Protein AF-A0A098EB37-F1 (afdb_monomer_lite)

Organism: NCBI:txid717931

Foldseek 3Di:
DDDPDQEAEDQDDPCVQVDDDPHHYHYPVCVVVVD

Structure (mmCIF, N/CA/C/O backbone):
data_AF-A0A098EB37-F1
#
_entry.id   AF-A0A098EB37-F1
#
loop_
_atom_site.group_PDB
_atom_site.id
_atom_site.type_symbol
_atom_site.label_atom_id
_atom_site.label_alt_id
_atom_site.label_comp_id
_atom_site.label_asym_id
_atom_site.label_entity_id
_atom_site.label_seq_id
_atom_site.pdbx_PDB_ins_code
_atom_site.Cartn_x
_atom_site.Cartn_y
_atom_site.Cartn_z
_atom_site.occupancy
_atom_site.B_iso_or_equiv
_atom_site.auth_seq_id
_atom_site.auth_comp_id
_atom_site.auth_asym_id
_atom_site.auth_atom_id
_atom_site.pdbx_PDB_model_num
ATOM 1 N N . MET A 1 1 ? 5.878 -2.436 -17.804 1.00 54.44 1 MET A N 1
ATOM 2 C CA . MET A 1 1 ? 4.578 -3.079 -17.526 1.00 54.44 1 MET A CA 1
ATOM 3 C C . MET A 1 1 ? 4.255 -2.807 -16.072 1.00 54.44 1 MET A C 1
ATOM 5 O O . MET A 1 1 ? 4.917 -3.362 -15.209 1.00 54.44 1 MET A O 1
ATOM 9 N N . GLY A 1 2 ? 3.346 -1.878 -15.805 1.00 71.88 2 GLY A N 1
ATOM 10 C CA . GLY A 1 2 ? 2.928 -1.504 -14.457 1.00 71.88 2 GLY A CA 1
ATOM 11 C C . GLY A 1 2 ? 1.524 -0.919 -14.525 1.00 71.88 2 GLY A C 1
ATOM 12 O O . GLY A 1 2 ? 1.133 -0.413 -15.575 1.00 71.88 2 GLY A O 1
ATOM 13 N N . PHE A 1 3 ? 0.764 -1.034 -13.440 1.00 78.94 3 PHE A N 1
ATOM 14 C CA . PHE A 1 3 ? -0.574 -0.459 -13.363 1.00 78.94 3 PHE A CA 1
ATOM 15 C C . PHE A 1 3 ? -0.481 1.065 -13.186 1.00 78.94 3 PHE A C 1
ATOM 17 O O . PHE A 1 3 ? 0.261 1.572 -12.334 1.00 78.94 3 PHE A O 1
ATOM 24 N N . GLU A 1 4 ? -1.232 1.808 -13.997 1.00 87.81 4 GLU A N 1
ATOM 25 C CA . GLU A 1 4 ? -1.393 3.259 -13.865 1.00 87.81 4 GLU A CA 1
ATOM 26 C C . GLU A 1 4 ? -2.447 3.575 -12.802 1.00 87.81 4 GLU A C 1
ATOM 28 O O . GLU A 1 4 ? -3.600 3.856 -13.096 1.00 87.81 4 GLU A O 1
ATOM 33 N N . VAL A 1 5 ? -2.035 3.465 -11.541 1.00 87.44 5 VAL A N 1
ATOM 34 C CA . VAL A 1 5 ? -2.807 3.895 -10.365 1.00 87.44 5 VAL A CA 1
ATOM 35 C C . VAL A 1 5 ? -2.053 4.979 -9.599 1.00 87.44 5 VAL A C 1
ATOM 37 O O . VAL A 1 5 ? -0.823 4.996 -9.651 1.00 87.44 5 VAL A O 1
ATOM 40 N N . ASP A 1 6 ? -2.750 5.859 -8.886 1.00 88.25 6 ASP A N 1
ATOM 41 C CA . ASP A 1 6 ? -2.113 6.923 -8.091 1.00 88.25 6 ASP A CA 1
ATOM 42 C C . ASP A 1 6 ? -1.519 6.392 -6.777 1.00 88.25 6 ASP A C 1
ATOM 44 O O . ASP A 1 6 ? -0.455 6.828 -6.336 1.00 88.25 6 ASP A O 1
ATOM 48 N N . ALA A 1 7 ? -2.178 5.394 -6.187 1.00 90.06 7 ALA A N 1
ATOM 49 C CA . ALA A 1 7 ? -1.761 4.714 -4.968 1.00 90.06 7 ALA A CA 1
ATOM 50 C C . ALA A 1 7 ? -2.239 3.255 -4.970 1.00 90.06 7 ALA A C 1
ATOM 52 O O . ALA A 1 7 ? -3.145 2.882 -5.723 1.00 90.06 7 ALA A O 1
ATOM 53 N N . TYR A 1 8 ? -1.639 2.436 -4.112 1.00 92.06 8 TYR A N 1
ATOM 54 C CA . TYR A 1 8 ? -2.07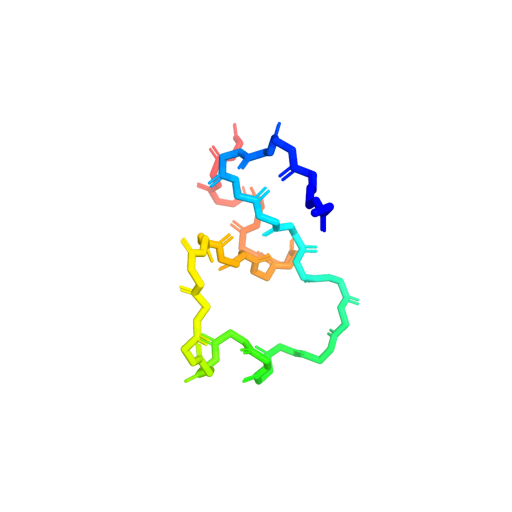3 1.069 -3.847 1.00 92.06 8 TYR A CA 1
ATOM 55 C C . TYR A 1 8 ? -2.617 0.936 -2.432 1.00 92.06 8 TYR A C 1
ATOM 57 O O . TYR A 1 8 ? -2.123 1.555 -1.493 1.00 92.06 8 TYR A O 1
ATOM 65 N N . ILE A 1 9 ? -3.596 0.050 -2.286 1.00 92.00 9 ILE A N 1
ATOM 66 C CA . ILE A 1 9 ? -4.094 -0.386 -0.988 1.00 92.00 9 ILE A CA 1
ATOM 67 C C . ILE A 1 9 ? -3.371 -1.678 -0.610 1.00 92.00 9 ILE A C 1
ATOM 69 O O . ILE A 1 9 ? -3.457 -2.681 -1.321 1.00 92.00 9 ILE A O 1
ATOM 73 N N . ASN A 1 10 ? -2.681 -1.659 0.523 1.00 92.19 10 ASN A N 1
ATOM 74 C CA . ASN A 1 10 ? -2.061 -2.825 1.118 1.00 92.19 10 ASN A CA 1
ATOM 75 C C . ASN A 1 10 ? -3.052 -3.541 2.036 1.00 92.19 10 ASN A C 1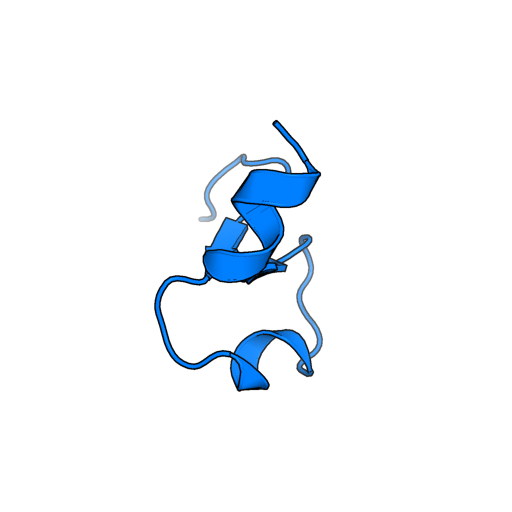
ATOM 77 O O . ASN A 1 10 ? -3.304 -3.129 3.167 1.00 92.19 10 ASN A O 1
ATOM 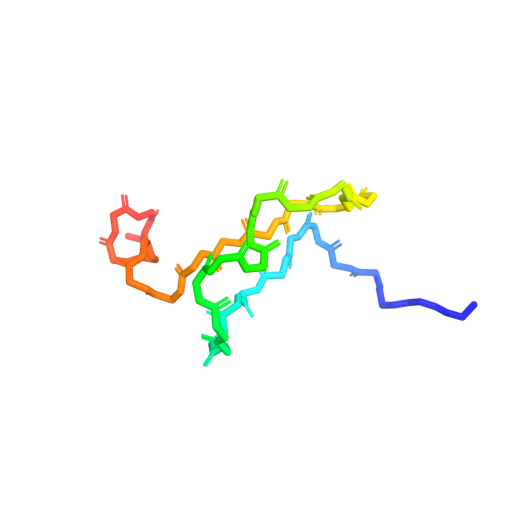81 N N . THR A 1 11 ? -3.583 -4.657 1.547 1.00 92.75 11 THR A N 1
ATOM 82 C CA . THR A 1 11 ? -4.369 -5.603 2.351 1.00 92.75 11 THR A CA 1
ATOM 83 C C . THR A 1 11 ? -3.522 -6.772 2.869 1.00 92.75 11 THR A C 1
ATOM 85 O O . THR A 1 11 ? -4.074 -7.748 3.374 1.00 92.75 11 THR A O 1
ATOM 88 N N . ALA A 1 12 ? -2.202 -6.736 2.662 1.00 90.62 12 ALA A N 1
ATOM 89 C CA . ALA A 1 12 ? -1.267 -7.764 3.102 1.00 90.62 12 ALA A CA 1
ATOM 90 C C . ALA A 1 12 ? -0.620 -7.359 4.443 1.00 90.62 12 ALA A C 1
ATOM 92 O O . ALA A 1 12 ? -1.288 -6.839 5.332 1.00 90.62 12 ALA A O 1
ATOM 93 N N . CYS A 1 13 ? 0.672 -7.645 4.638 1.00 92.12 13 CYS A N 1
ATOM 94 C CA . CYS A 1 13 ? 1.369 -7.296 5.875 1.00 92.12 13 CYS A CA 1
ATOM 95 C C . CYS A 1 13 ? 1.557 -5.777 5.976 1.00 92.12 13 CYS A C 1
ATOM 97 O O . CYS A 1 13 ? 2.148 -5.174 5.083 1.00 92.12 13 CYS A O 1
ATOM 99 N N . SER A 1 14 ? 1.123 -5.171 7.082 1.00 90.06 14 SER A N 1
ATOM 100 C CA . SER A 1 14 ? 1.191 -3.718 7.302 1.00 90.06 14 SER A CA 1
ATOM 101 C C . SER A 1 14 ? 2.611 -3.148 7.260 1.00 90.06 14 SER A C 1
ATOM 103 O O . SER A 1 14 ? 2.807 -2.004 6.856 1.00 90.06 14 SER A O 1
ATOM 105 N N . ARG A 1 15 ? 3.614 -3.967 7.602 1.00 89.62 15 ARG A N 1
ATOM 106 C CA . ARG A 1 15 ? 5.031 -3.585 7.570 1.00 89.62 15 ARG A CA 1
ATOM 107 C C . ARG A 1 15 ? 5.553 -3.298 6.162 1.00 89.62 15 ARG A C 1
ATOM 109 O O . ARG A 1 15 ? 6.553 -2.613 6.020 1.00 89.62 15 ARG A O 1
ATOM 116 N N . ILE A 1 16 ? 4.871 -3.784 5.123 1.00 88.81 16 ILE A N 1
ATOM 117 C CA . ILE A 1 16 ? 5.252 -3.503 3.734 1.00 88.81 16 ILE A CA 1
ATOM 118 C C . ILE A 1 16 ? 5.276 -1.992 3.487 1.00 88.81 16 ILE A C 1
ATOM 120 O O . ILE A 1 16 ? 6.131 -1.527 2.756 1.00 88.81 16 ILE A O 1
ATOM 124 N N . ASN A 1 17 ? 4.420 -1.209 4.148 1.00 86.56 17 ASN A N 1
ATOM 125 C CA . ASN A 1 17 ? 4.406 0.246 3.989 1.00 86.56 17 ASN A CA 1
ATOM 126 C C . ASN A 1 17 ? 5.697 0.951 4.488 1.00 86.56 17 ASN A C 1
ATOM 128 O O . ASN A 1 17 ? 5.861 2.148 4.289 1.00 86.56 17 ASN A O 1
ATOM 132 N N . GLU A 1 18 ? 6.626 0.237 5.138 1.00 86.88 18 GLU A N 1
ATOM 133 C CA . GLU A 1 18 ? 7.929 0.779 5.559 1.00 86.88 18 GLU A CA 1
ATOM 134 C C . GLU A 1 18 ? 9.006 0.722 4.455 1.00 86.88 18 GLU A C 1
ATOM 136 O O . GLU A 1 18 ? 10.059 1.343 4.607 1.00 86.88 18 GLU A O 1
ATOM 141 N N . ASP A 1 19 ? 8.771 -0.012 3.362 1.00 90.69 19 ASP A N 1
ATOM 142 C CA . ASP A 1 19 ? 9.723 -0.149 2.253 1.00 90.69 19 ASP A CA 1
ATOM 143 C C . ASP A 1 19 ? 9.600 1.006 1.233 1.00 90.69 19 ASP A C 1
ATOM 145 O O . ASP A 1 19 ? 8.577 1.686 1.131 1.00 90.69 19 ASP A O 1
ATOM 149 N N . GLU A 1 20 ? 10.640 1.225 0.418 1.00 88.81 20 GLU A N 1
ATOM 150 C CA . GLU A 1 20 ? 10.594 2.225 -0.657 1.00 88.81 20 GLU A CA 1
ATOM 151 C C . GLU A 1 20 ? 9.796 1.728 -1.874 1.00 88.81 20 GLU A C 1
ATOM 153 O O . GLU A 1 20 ? 10.207 0.808 -2.587 1.00 88.81 20 GLU A O 1
ATOM 158 N N . PHE A 1 21 ? 8.690 2.416 -2.177 1.00 89.56 21 PHE A N 1
ATOM 159 C CA . PHE A 1 21 ? 7.896 2.210 -3.389 1.00 89.56 21 PHE A CA 1
ATOM 160 C C . PHE A 1 21 ? 7.849 3.464 -4.256 1.00 89.56 21 PHE A C 1
ATOM 162 O O 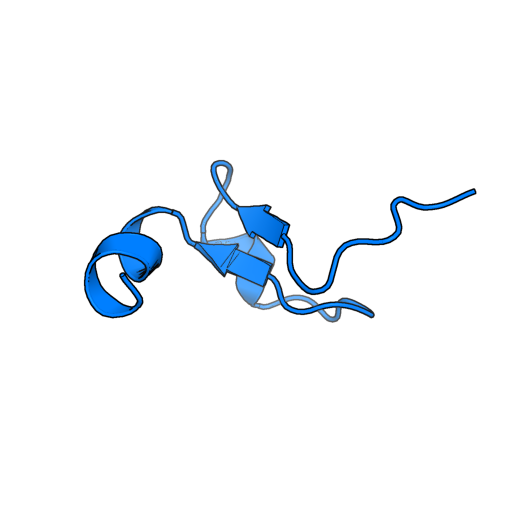. PHE A 1 21 ? 7.792 4.591 -3.776 1.00 89.56 21 PHE A O 1
ATOM 169 N N . SER A 1 22 ? 7.778 3.267 -5.575 1.00 90.56 22 SER A N 1
ATOM 170 C CA . SER A 1 22 ? 7.603 4.368 -6.534 1.00 90.56 22 SER A CA 1
ATOM 171 C C . SER A 1 22 ? 6.217 5.023 -6.473 1.00 90.56 22 SER A C 1
ATOM 173 O O . SER A 1 22 ? 5.998 6.041 -7.125 1.00 90.56 22 SER A O 1
ATOM 175 N N . LYS A 1 23 ? 5.266 4.412 -5.761 1.00 89.38 23 LYS A N 1
ATOM 176 C CA . LYS A 1 23 ? 3.889 4.884 -5.591 1.00 89.38 23 LYS A CA 1
ATOM 177 C C . LYS A 1 23 ? 3.473 4.710 -4.140 1.00 89.38 23 LYS A C 1
ATOM 179 O O . LYS A 1 23 ? 3.964 3.805 -3.472 1.00 89.38 23 LYS A O 1
ATOM 184 N N . VAL A 1 24 ? 2.551 5.554 -3.691 1.00 90.81 24 VAL A N 1
ATOM 185 C CA . VAL A 1 24 ? 2.041 5.521 -2.318 1.00 90.81 24 VAL A CA 1
ATOM 186 C C . VAL A 1 24 ? 1.362 4.179 -2.044 1.00 90.81 24 VAL A C 1
ATOM 188 O O . VAL A 1 24 ? 0.576 3.700 -2.865 1.00 90.81 24 VAL A O 1
ATOM 191 N N . ILE A 1 25 ? 1.664 3.590 -0.890 1.00 92.06 25 ILE A N 1
ATOM 192 C CA . ILE A 1 25 ? 1.015 2.396 -0.357 1.00 92.06 25 ILE A CA 1
ATOM 193 C C . ILE A 1 25 ? 0.237 2.825 0.893 1.00 92.06 25 ILE A C 1
ATOM 195 O O . ILE A 1 25 ? 0.761 3.554 1.729 1.00 92.06 25 ILE A O 1
ATOM 199 N N . ILE A 1 26 ? -1.024 2.421 1.011 1.00 91.62 26 ILE A N 1
ATOM 200 C CA . ILE A 1 26 ? -1.904 2.784 2.131 1.00 91.62 26 ILE A CA 1
ATOM 201 C C . ILE A 1 26 ? -2.375 1.488 2.775 1.00 91.62 26 ILE A C 1
ATOM 203 O O . ILE A 1 26 ? -2.882 0.620 2.059 1.00 91.62 26 ILE A O 1
ATOM 207 N N . ASN A 1 27 ? -2.214 1.319 4.088 1.00 92.25 27 ASN A N 1
ATOM 208 C CA . ASN A 1 27 ? -2.731 0.117 4.735 1.00 92.25 27 ASN A CA 1
ATOM 209 C C . ASN A 1 27 ? -4.261 0.149 4.780 1.00 92.25 27 ASN A C 1
ATOM 211 O O . ASN A 1 27 ? -4.883 1.205 4.872 1.00 92.25 27 ASN A O 1
ATOM 215 N N . ALA A 1 28 ? -4.883 -1.024 4.686 1.00 88.69 28 ALA A N 1
ATOM 216 C CA . ALA A 1 28 ? -6.337 -1.120 4.602 1.00 88.69 28 ALA A CA 1
ATOM 217 C C . ALA A 1 28 ? -7.065 -0.513 5.817 1.00 88.69 28 ALA A C 1
ATOM 219 O O . ALA A 1 28 ? -8.156 0.027 5.658 1.00 88.69 28 ALA A O 1
ATOM 220 N N . ASP A 1 29 ? -6.462 -0.563 7.005 1.00 87.38 29 ASP A N 1
ATOM 221 C CA . ASP A 1 29 ? -6.986 0.048 8.232 1.00 87.38 29 ASP A CA 1
ATOM 222 C C . ASP A 1 29 ? -6.900 1.583 8.241 1.00 87.38 29 ASP A C 1
ATOM 224 O O . ASP A 1 29 ? -7.639 2.240 8.970 1.00 87.38 29 ASP A O 1
ATOM 228 N N . GLU A 1 30 ? -6.059 2.170 7.388 1.00 82.94 30 GLU A N 1
ATOM 229 C CA . GLU A 1 30 ? -5.923 3.624 7.249 1.00 82.94 30 GLU A CA 1
ATOM 230 C C . GLU A 1 30 ? -6.969 4.216 6.289 1.00 82.94 30 GLU A C 1
ATOM 232 O O . GLU A 1 30 ? -7.194 5.425 6.279 1.00 82.94 30 GLU A O 1
ATOM 237 N N . ILE A 1 31 ? -7.647 3.377 5.496 1.00 82.38 31 ILE A N 1
ATOM 238 C CA . ILE A 1 31 ? -8.625 3.815 4.489 1.00 82.38 31 ILE A CA 1
ATOM 239 C C . ILE A 1 31 ? -9.833 4.499 5.127 1.00 82.38 31 ILE A C 1
ATOM 241 O O . ILE A 1 31 ? -10.329 5.483 4.579 1.00 82.38 31 ILE A O 1
ATOM 245 N N . GLU A 1 32 ? -10.294 4.012 6.282 1.00 75.00 32 GLU A N 1
ATOM 246 C CA . GLU A 1 32 ? -11.459 4.579 6.977 1.00 75.00 32 GLU A CA 1
ATOM 247 C C . GLU A 1 32 ? -11.234 6.028 7.444 1.00 75.00 32 GLU A C 1
ATOM 249 O O . GLU A 1 32 ? -12.199 6.734 7.715 1.00 75.00 32 GLU A O 1
ATOM 254 N N . PHE A 1 33 ? -9.982 6.493 7.515 1.00 64.12 33 PHE A N 1
ATOM 255 C CA . PHE A 1 33 ? -9.649 7.883 7.848 1.00 64.12 33 PHE A CA 1
ATOM 256 C C 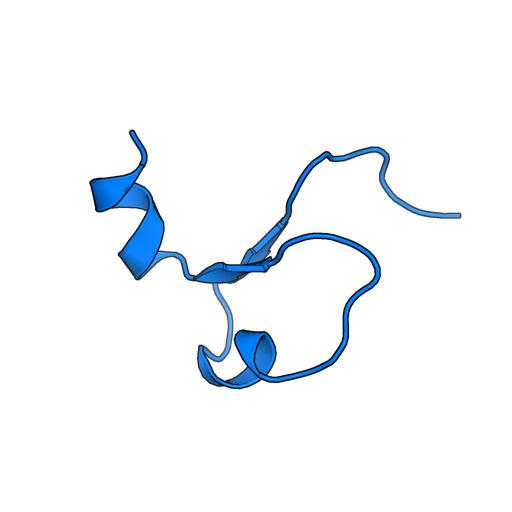. PHE A 1 33 ? -9.547 8.800 6.621 1.00 64.12 33 PHE A C 1
ATOM 258 O O . PHE A 1 33 ? -9.459 10.019 6.779 1.00 64.12 33 PHE A O 1
ATOM 265 N N . ILE A 1 34 ? -9.509 8.229 5.414 1.00 63.91 34 ILE A N 1
ATOM 266 C CA . ILE A 1 34 ? -9.285 8.950 4.152 1.00 63.91 34 ILE A CA 1
ATOM 267 C C . ILE A 1 34 ? -10.598 9.152 3.374 1.00 63.91 34 ILE A C 1
ATOM 269 O O . ILE A 1 34 ? -10.711 10.132 2.633 1.00 63.91 34 ILE A O 1
ATOM 273 N N . LEU A 1 35 ? -11.570 8.247 3.530 1.00 57.94 35 LEU A N 1
ATOM 274 C 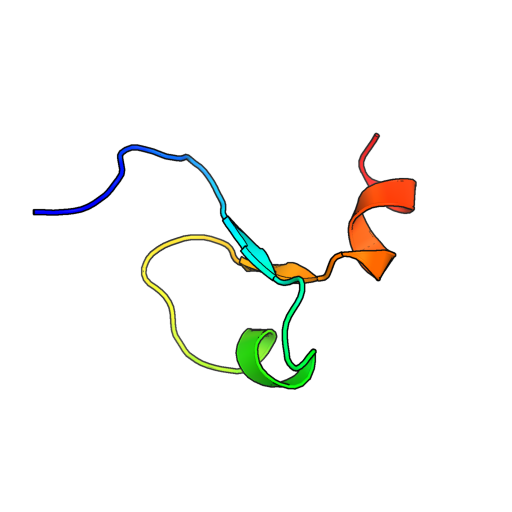CA . LEU A 1 35 ? -12.905 8.304 2.912 1.00 57.94 35 LEU A CA 1
ATOM 275 C C . LEU A 1 35 ? -13.933 9.006 3.807 1.00 57.94 35 LEU A C 1
ATOM 277 O O . LEU A 1 35 ? -14.773 9.740 3.236 1.00 57.94 35 LEU A O 1
#

Sequence (35 aa):
MGFEVDAYINTACSRINEDEFSKVIINADEIEFIL

Secondary structure (DSSP, 8-state):
-----SEEEE-S-GGGGGS--SSEEEEGGGGGGT-

pLDDT: mean 84.87, std 10.13, range [54.44, 92.75]

Radius of gyration: 10.14 Å; chains: 1; bounding box: 24×17×26 Å